Protein AF-A0AAE3D660-F1 (afdb_monomer_lite)

Foldseek 3Di:
DVVVVVVVVVVVVVVCCVVLVVLLVVLVVVLFVVQLVCLQVVVLVCLVVSLCCCPPNSVVSVVVPPVVSLVSNLLSVQSNVCVVVVPVQGLCVPPNTDVVSSVSLVLLLCLLVCLQVVPDPVSVVVSLVSLQVRRDDVSSVVSSCVSVVPDHDPSSVVSVCVRVPPPPPPPD

pLDDT: mean 90.23, std 10.2, range [33.75, 97.94]

Organism: NCBI:txid2981769

Secondary structure (DSSP, 8-state):
-HHHHHHHHHHHHHHHHHHHHHHHHHHHHHHHHHHHHHHHHT-GGGHHHHHHHHHHSTHHHHHHH-THHHHHHHHHHHHHHHHHTT-SS-TTTT--SHHHHHHHHHHHHHHHHHHHH---HHHHHHHHHHHHHS---HHHHHHHHHHTT----HHHHHHHHHHSTTSSTT--

Sequence (172 aa):
MLHHNLEQEAEEYFRQLYNEYPLALKAYETILTSLSTLIKNNDYDNISCLIEYIEQGDGHYAFTYIGSTHRLLRILYILQIENKYLAPSPFSSACDNANELIDKYMLTLFALRRILFHFTEESLTDALTWLQCNAVSYIAVQIIIQGERIIPNQQFYSYLNIIYPGAADGQS

Radius of gyration: 19.19 Å; chains: 1; bounding box: 39×58×49 Å

Structure 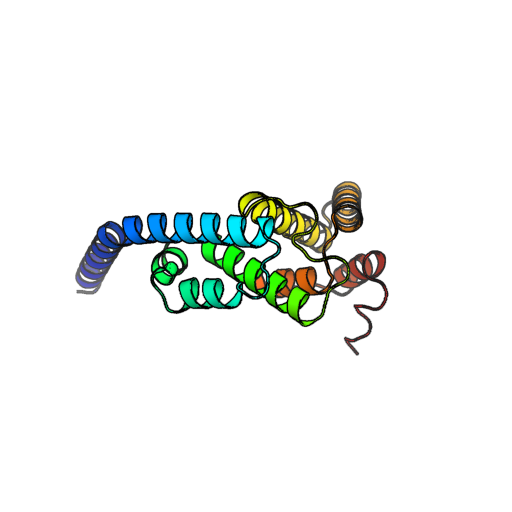(mmCIF, N/CA/C/O backbone):
data_AF-A0AAE3D660-F1
#
_entry.id   AF-A0AAE3D660-F1
#
loop_
_atom_site.group_PDB
_atom_site.id
_atom_site.type_symbol
_atom_site.label_atom_id
_atom_site.label_alt_id
_atom_site.label_comp_id
_atom_site.label_asym_id
_atom_site.label_entity_id
_atom_site.label_seq_id
_atom_site.pdbx_PDB_ins_code
_atom_site.Cartn_x
_atom_site.Cartn_y
_atom_site.Cartn_z
_atom_site.occupancy
_atom_site.B_iso_or_equiv
_atom_site.auth_seq_id
_atom_site.auth_comp_id
_atom_site.auth_asym_id
_atom_site.auth_atom_id
_atom_site.pdbx_PDB_model_num
ATOM 1 N N . MET A 1 1 ? -8.996 44.114 8.864 1.00 57.41 1 MET A N 1
ATOM 2 C CA . MET A 1 1 ? -10.089 43.116 8.857 1.00 57.41 1 MET A CA 1
ATOM 3 C C . MET A 1 1 ? -9.633 41.775 8.301 1.00 57.41 1 MET A C 1
ATOM 5 O O . MET A 1 1 ? -9.786 40.807 9.020 1.00 57.41 1 MET A O 1
ATOM 9 N N . LEU A 1 2 ? -9.005 41.701 7.117 1.00 62.12 2 LEU A N 1
ATOM 10 C CA . LEU A 1 2 ? -8.520 40.421 6.560 1.00 62.12 2 LEU A CA 1
ATOM 11 C C . LEU A 1 2 ? -7.515 39.679 7.472 1.00 62.12 2 LEU A C 1
ATOM 13 O O . LEU A 1 2 ? -7.652 38.484 7.685 1.00 62.12 2 LEU A O 1
ATOM 17 N N . HIS A 1 3 ? -6.554 40.399 8.066 1.00 62.34 3 HIS A N 1
ATOM 18 C CA . HIS A 1 3 ? -5.564 39.810 8.982 1.00 62.34 3 HIS A CA 1
ATOM 19 C C . HIS A 1 3 ? -6.169 39.244 10.275 1.00 62.34 3 HIS A C 1
ATOM 21 O O . HIS A 1 3 ? -5.751 38.186 10.718 1.00 62.34 3 HIS A O 1
ATOM 27 N N . HIS A 1 4 ? -7.182 39.906 10.838 1.00 65.88 4 HIS A N 1
ATOM 28 C CA . HIS A 1 4 ? -7.829 39.452 12.073 1.00 65.88 4 HIS A CA 1
ATOM 29 C C . HIS A 1 4 ? -8.648 38.169 11.859 1.00 65.88 4 HIS A C 1
ATOM 31 O O . HIS A 1 4 ? -8.726 37.332 12.748 1.00 65.88 4 HIS A O 1
ATOM 37 N N . ASN A 1 5 ? -9.212 37.999 10.659 1.00 80.06 5 ASN A N 1
ATOM 38 C CA . ASN A 1 5 ? -9.964 36.799 10.296 1.00 80.06 5 ASN A CA 1
ATOM 39 C C . ASN A 1 5 ? -9.032 35.587 10.111 1.00 80.06 5 ASN A C 1
ATOM 41 O O . ASN A 1 5 ? -9.323 34.504 10.600 1.00 80.06 5 ASN A O 1
ATOM 45 N N . LEU A 1 6 ? -7.866 35.795 9.486 1.00 85.88 6 LEU A N 1
ATOM 46 C CA . LEU A 1 6 ? -6.850 34.750 9.309 1.00 85.88 6 LEU A CA 1
ATOM 47 C C . LEU A 1 6 ? -6.229 34.294 10.637 1.00 85.88 6 LEU A C 1
ATOM 49 O O . LEU A 1 6 ? -5.926 33.117 10.799 1.00 85.88 6 LEU A O 1
ATOM 53 N N . GLU A 1 7 ? -6.030 35.212 11.585 1.00 87.12 7 GLU A N 1
ATOM 54 C CA . GLU A 1 7 ? -5.537 34.871 12.926 1.00 87.12 7 GLU A CA 1
ATOM 55 C C . GLU A 1 7 ? -6.539 33.996 13.691 1.00 87.12 7 GLU A C 1
ATOM 57 O O . GLU A 1 7 ? -6.139 32.999 14.290 1.00 87.12 7 GLU A O 1
ATOM 62 N N . GLN A 1 8 ? -7.834 34.322 13.616 1.00 88.12 8 GLN A N 1
ATOM 63 C CA . GLN A 1 8 ? -8.894 33.522 14.235 1.00 88.12 8 GLN A CA 1
ATOM 64 C C . GLN A 1 8 ? -9.016 32.136 13.593 1.00 88.12 8 GLN A C 1
ATOM 66 O O . GLN A 1 8 ? -9.038 31.139 14.312 1.00 88.12 8 GLN A O 1
ATOM 71 N N . GLU A 1 9 ? -9.016 32.058 12.259 1.00 89.19 9 GLU A N 1
ATOM 72 C CA . GLU A 1 9 ? -9.037 30.786 11.523 1.00 89.19 9 GLU A CA 1
ATOM 73 C C . GLU A 1 9 ? -7.823 29.908 11.870 1.00 89.19 9 GLU A C 1
ATOM 75 O O . GLU A 1 9 ? -7.961 28.703 12.091 1.00 89.19 9 GLU A O 1
ATOM 80 N N . ALA A 1 10 ? -6.630 30.502 11.976 1.00 91.56 10 ALA A N 1
ATOM 81 C CA . ALA A 1 10 ? -5.423 29.780 12.363 1.00 91.56 10 ALA A CA 1
ATOM 82 C C . ALA A 1 10 ? -5.502 29.254 13.806 1.00 91.56 10 ALA A C 1
ATOM 84 O O . ALA A 1 10 ? -5.154 28.101 14.059 1.00 91.56 10 ALA A O 1
ATOM 85 N N . GLU A 1 11 ? -5.968 30.066 14.757 1.00 92.88 11 GLU A N 1
ATOM 86 C CA . GLU A 1 11 ? -6.119 29.653 16.156 1.00 92.88 11 GLU A CA 1
ATOM 87 C C . GLU A 1 11 ? -7.150 28.526 16.314 1.00 92.88 11 GLU A C 1
ATOM 89 O O . GLU A 1 11 ? -6.950 27.581 17.082 1.00 92.88 11 GLU A O 1
ATOM 94 N N . GLU A 1 12 ? -8.245 28.589 15.560 1.00 92.50 12 GLU A N 1
ATOM 95 C CA . GLU A 1 12 ? -9.259 27.540 15.520 1.00 92.50 12 GLU A CA 1
ATOM 96 C C . GLU A 1 12 ? -8.699 26.239 14.932 1.00 92.50 12 GLU A C 1
ATOM 98 O O . GLU A 1 12 ? -8.838 25.186 15.557 1.00 92.50 12 GLU A O 1
ATOM 103 N N . TYR A 1 13 ? -7.951 26.324 13.827 1.00 91.06 13 TYR A N 1
ATOM 104 C CA . TYR A 1 13 ? -7.258 25.181 13.234 1.00 91.06 13 TYR A CA 1
ATOM 105 C C . TYR A 1 13 ? -6.253 24.536 14.197 1.00 91.06 13 TYR A C 1
ATOM 107 O O . TYR A 1 13 ? -6.275 23.321 14.391 1.00 91.06 13 TYR A O 1
ATOM 115 N N . PHE A 1 14 ? -5.376 25.317 14.838 1.00 93.56 14 PHE A N 1
ATOM 116 C CA . PHE A 1 14 ? -4.373 24.763 15.756 1.00 93.56 14 PHE A CA 1
ATOM 117 C C . PHE A 1 14 ? -5.002 24.147 17.004 1.00 93.56 14 PHE A C 1
ATOM 119 O O . PHE A 1 14 ? -4.525 23.123 17.491 1.00 93.56 14 PHE A O 1
ATOM 126 N N . ARG A 1 15 ? -6.092 24.730 17.506 1.00 94.44 15 ARG A N 1
ATOM 127 C CA . ARG A 1 15 ? -6.868 24.162 18.612 1.00 94.44 15 ARG A CA 1
ATOM 128 C C . ARG A 1 15 ? -7.548 22.856 18.210 1.00 94.44 15 ARG A C 1
ATOM 130 O O . ARG A 1 15 ? -7.517 21.907 18.990 1.00 94.44 15 ARG A O 1
ATOM 137 N N . GLN A 1 16 ? -8.119 22.784 17.009 1.00 93.69 16 GLN A N 1
ATOM 138 C CA . GLN A 1 16 ? -8.678 21.544 16.477 1.00 93.69 16 GLN A CA 1
ATOM 139 C C . GLN A 1 16 ? -7.589 20.474 16.343 1.00 93.69 16 GLN A C 1
ATOM 141 O O . GLN A 1 16 ? -7.727 19.386 16.895 1.00 93.69 16 GLN A O 1
ATOM 146 N N . LEU A 1 17 ? -6.461 20.816 15.714 1.00 93.06 17 LEU A N 1
ATOM 147 C CA . LEU A 1 17 ? -5.312 19.927 15.567 1.00 93.06 17 LEU A CA 1
ATOM 148 C C . LEU A 1 17 ? -4.809 19.418 16.925 1.00 93.06 17 LEU A C 1
ATOM 150 O O . LEU A 1 17 ? -4.570 18.225 17.072 1.00 93.06 17 LEU A O 1
ATOM 154 N N . TYR A 1 18 ? -4.683 20.286 17.931 1.00 94.50 18 TYR A N 1
ATOM 155 C CA . TYR A 1 18 ? -4.237 19.892 19.271 1.00 94.50 18 TYR A CA 1
ATOM 156 C C . TYR A 1 18 ? -5.145 18.827 19.907 1.00 94.50 18 TYR A C 1
ATOM 158 O O . TYR A 1 18 ? -4.652 17.892 20.538 1.00 94.50 18 TYR A O 1
ATOM 166 N N . ASN A 1 19 ? -6.461 18.946 19.714 1.00 94.38 19 ASN A N 1
ATOM 167 C CA . ASN A 1 19 ? -7.441 18.023 20.284 1.00 94.38 19 ASN A CA 1
ATOM 168 C C . ASN A 1 19 ? -7.575 16.723 19.479 1.00 94.38 19 ASN A C 1
ATOM 170 O O . ASN A 1 19 ? -7.747 15.653 20.061 1.00 94.38 19 ASN A O 1
ATOM 174 N N . GLU A 1 20 ? -7.508 16.805 18.150 1.00 95.88 20 GLU A N 1
ATOM 175 C CA . GLU A 1 20 ? -7.793 15.679 17.255 1.00 95.88 20 GLU A CA 1
ATOM 176 C C . GLU A 1 20 ? -6.547 14.861 16.894 1.00 95.88 20 GLU A C 1
ATOM 178 O O . GLU A 1 20 ? -6.651 13.665 16.621 1.00 95.88 20 GLU A O 1
ATOM 183 N N . TYR A 1 21 ? -5.348 15.443 16.953 1.00 95.31 21 TYR A N 1
ATOM 184 C CA . TYR A 1 21 ? -4.113 14.728 16.623 1.00 95.31 21 TYR A CA 1
ATOM 185 C C . TYR A 1 21 ? -3.847 13.490 17.507 1.00 95.31 21 TYR A C 1
ATOM 187 O O . TYR A 1 21 ? -3.454 12.453 16.967 1.00 95.31 21 TYR A O 1
ATOM 195 N N . PRO A 1 22 ? -4.112 13.499 18.832 1.00 97.31 22 PRO A N 1
ATOM 196 C CA . PRO A 1 22 ? -4.035 12.280 19.642 1.00 97.31 22 PRO A CA 1
ATOM 197 C C . PRO A 1 22 ? -5.002 11.176 19.183 1.00 97.31 22 PRO A C 1
ATOM 199 O O . PRO A 1 22 ? -4.659 9.993 19.248 1.00 97.31 22 PRO A O 1
ATOM 202 N N . LEU A 1 23 ? -6.192 11.545 18.689 1.00 97.25 23 LEU A N 1
ATOM 203 C CA . LEU A 1 23 ? -7.153 10.595 18.115 1.00 97.25 23 LEU A CA 1
ATOM 204 C C . LEU A 1 23 ? -6.612 10.013 16.807 1.00 97.25 23 LEU A C 1
ATOM 206 O O . LEU A 1 23 ? -6.690 8.804 16.600 1.00 97.25 23 LEU A O 1
ATOM 210 N N . ALA A 1 24 ? -5.990 10.851 15.974 1.00 96.94 24 ALA A N 1
ATOM 211 C CA . ALA A 1 24 ? -5.343 10.427 14.739 1.00 96.94 24 ALA A CA 1
ATOM 212 C C . ALA A 1 24 ? -4.214 9.416 14.989 1.00 96.94 24 ALA A C 1
ATOM 214 O O . ALA A 1 24 ? -4.152 8.400 14.302 1.00 96.94 24 ALA A O 1
ATOM 215 N N . LEU A 1 25 ? -3.361 9.642 15.996 1.00 97.75 25 LEU A N 1
ATOM 216 C CA . LEU A 1 25 ? -2.295 8.700 16.362 1.00 97.75 25 LEU A CA 1
ATOM 217 C C . LEU A 1 25 ? -2.861 7.340 16.781 1.00 97.75 25 LEU A C 1
ATOM 219 O O . LEU A 1 25 ? -2.436 6.307 16.265 1.00 97.75 25 LEU A O 1
ATOM 223 N N . LYS A 1 26 ? -3.875 7.338 17.653 1.00 97.94 26 LYS A N 1
ATOM 224 C CA . LYS A 1 26 ? -4.539 6.106 18.097 1.00 97.94 26 LYS A CA 1
ATOM 225 C C . LYS A 1 26 ? -5.210 5.363 16.936 1.00 97.94 26 LYS A C 1
ATOM 227 O O . LYS A 1 26 ? -5.117 4.138 16.837 1.00 97.94 26 LYS A O 1
ATOM 232 N N . ALA A 1 27 ? -5.888 6.095 16.056 1.00 97.81 27 ALA A N 1
ATOM 233 C CA . ALA A 1 27 ? -6.499 5.542 14.855 1.00 97.81 27 ALA A CA 1
ATOM 234 C C . ALA A 1 27 ? -5.440 4.931 13.922 1.00 97.81 27 ALA A C 1
ATOM 236 O O . ALA A 1 27 ? -5.613 3.815 13.439 1.00 97.81 27 ALA A O 1
ATOM 237 N N . TYR A 1 28 ? -4.304 5.604 13.733 1.00 97.75 28 TYR A N 1
ATOM 238 C CA . TYR A 1 28 ? -3.200 5.115 12.908 1.00 97.75 28 TYR A CA 1
ATOM 239 C C . TYR A 1 28 ? -2.578 3.822 13.452 1.00 97.75 28 TYR A C 1
ATOM 241 O O . TYR A 1 28 ? -2.397 2.861 12.704 1.00 97.75 28 TYR A O 1
ATOM 249 N N . GLU A 1 29 ? -2.329 3.745 14.760 1.00 97.69 29 GLU A N 1
ATOM 250 C CA . GLU A 1 29 ? -1.872 2.512 15.418 1.00 97.69 29 GLU A CA 1
ATOM 251 C C . GLU A 1 29 ? -2.877 1.364 15.253 1.00 97.69 29 GLU A C 1
ATOM 253 O O . GLU A 1 29 ? -2.492 0.220 14.984 1.00 97.69 29 GLU A O 1
ATOM 258 N N . THR A 1 30 ? -4.173 1.673 15.358 1.00 97.56 30 THR A N 1
ATOM 259 C CA . THR A 1 30 ? -5.259 0.705 15.151 1.00 97.56 30 THR A CA 1
ATOM 260 C C . THR A 1 30 ? -5.254 0.178 13.717 1.00 97.56 30 THR A C 1
ATOM 262 O O . THR A 1 30 ? -5.363 -1.033 13.516 1.00 97.56 30 THR A O 1
ATOM 265 N N . ILE A 1 31 ? -5.060 1.051 12.723 1.00 97.75 31 ILE A N 1
ATOM 266 C CA . ILE A 1 31 ? -4.961 0.670 11.307 1.00 97.75 31 ILE A CA 1
ATOM 267 C C . ILE A 1 31 ? -3.772 -0.266 11.083 1.00 97.75 31 ILE A C 1
ATOM 269 O O . ILE A 1 31 ? -3.944 -1.335 10.498 1.00 97.75 31 ILE A O 1
ATOM 273 N N . LEU A 1 32 ? -2.581 0.094 11.573 1.00 97.56 32 LEU A N 1
ATOM 274 C CA . LEU A 1 32 ? -1.374 -0.722 11.404 1.00 97.56 32 LEU A CA 1
ATOM 275 C C . LEU A 1 32 ? -1.506 -2.096 12.062 1.00 97.56 32 LEU A C 1
ATOM 277 O O . LEU A 1 32 ? -1.124 -3.110 11.473 1.00 97.56 32 LEU A O 1
ATOM 281 N N . THR A 1 33 ? -2.066 -2.139 13.270 1.00 97.38 33 THR A N 1
ATOM 282 C CA . THR A 1 33 ? -2.272 -3.387 14.014 1.00 97.38 33 THR A CA 1
ATOM 283 C C . THR A 1 33 ? -3.301 -4.275 13.318 1.00 97.38 33 THR A C 1
ATOM 285 O O . THR A 1 33 ? -3.067 -5.473 13.141 1.00 97.38 33 THR A O 1
ATOM 288 N N . SER A 1 34 ? -4.412 -3.687 12.866 1.00 96.69 34 SER A N 1
ATOM 289 C CA . SER A 1 34 ? -5.467 -4.406 12.144 1.00 96.69 34 SER A CA 1
ATOM 290 C C . SER A 1 34 ? -4.938 -4.969 10.831 1.00 96.69 34 SER A C 1
ATOM 292 O O . SER A 1 34 ? -5.044 -6.168 10.603 1.00 96.69 34 SER A O 1
ATOM 294 N N . LEU A 1 35 ? -4.266 -4.149 10.016 1.00 96.62 35 LEU A N 1
ATOM 295 C CA . LEU A 1 35 ? -3.663 -4.596 8.760 1.00 96.62 35 LEU A CA 1
ATOM 296 C C . LEU A 1 35 ? -2.636 -5.714 8.988 1.00 96.62 35 LEU A C 1
ATOM 298 O O . LEU A 1 35 ? -2.688 -6.736 8.313 1.00 96.62 35 LEU A O 1
ATOM 302 N N . SER A 1 36 ? -1.752 -5.572 9.979 1.00 96.25 36 SER A N 1
ATOM 303 C CA . SER A 1 36 ? -0.783 -6.628 10.315 1.00 96.25 36 SER A CA 1
ATOM 304 C C . SER A 1 36 ? -1.468 -7.939 10.720 1.00 96.25 36 SER A C 1
ATOM 306 O O . SER A 1 36 ? -1.005 -9.018 10.360 1.00 96.25 36 SER A O 1
ATOM 308 N N . THR A 1 37 ? -2.596 -7.857 11.430 1.00 96.06 37 THR A N 1
ATOM 309 C CA . THR A 1 37 ? -3.393 -9.032 11.816 1.00 96.06 37 THR A CA 1
ATOM 310 C C . THR A 1 37 ? -4.038 -9.701 10.602 1.00 96.06 37 THR A C 1
ATOM 312 O O . THR A 1 37 ? -3.976 -10.924 10.485 1.00 96.06 37 THR A O 1
ATOM 315 N N . LEU A 1 38 ? -4.606 -8.916 9.681 1.00 95.06 38 LEU A N 1
ATOM 316 C CA . LEU A 1 38 ? -5.221 -9.429 8.452 1.00 95.06 38 LEU A CA 1
ATOM 317 C C . LEU A 1 38 ? -4.196 -10.169 7.580 1.00 95.06 38 LEU A C 1
ATOM 319 O O . LEU A 1 38 ? -4.462 -11.288 7.151 1.00 95.06 38 LEU A O 1
ATOM 323 N N . ILE A 1 39 ? -3.002 -9.594 7.389 1.00 93.31 39 ILE A N 1
ATOM 324 C CA . ILE A 1 39 ? -1.910 -10.221 6.621 1.00 93.31 39 ILE A CA 1
ATOM 325 C C . ILE A 1 39 ? -1.508 -11.553 7.249 1.00 93.31 39 ILE A C 1
ATOM 327 O O . ILE A 1 39 ? -1.505 -12.583 6.580 1.00 93.31 39 ILE A O 1
ATOM 331 N N . LYS A 1 40 ? -1.218 -11.549 8.556 1.00 92.81 40 LYS A N 1
ATOM 332 C CA . LYS A 1 40 ? -0.745 -12.737 9.275 1.00 92.81 40 LYS A CA 1
ATOM 333 C C . LYS A 1 40 ? -1.754 -13.887 9.242 1.00 92.81 40 LYS A C 1
ATOM 335 O O . LYS A 1 40 ? -1.362 -15.052 9.204 1.00 92.81 40 LYS A O 1
ATOM 340 N N . ASN A 1 41 ? -3.043 -13.559 9.253 1.00 92.56 41 ASN A N 1
ATOM 341 C CA . ASN A 1 41 ? -4.124 -14.537 9.206 1.00 92.56 41 ASN A CA 1
ATOM 342 C C . ASN A 1 41 ? -4.554 -14.900 7.773 1.00 92.56 41 ASN A C 1
ATOM 344 O O . ASN A 1 41 ? -5.407 -15.769 7.618 1.00 92.56 41 ASN A O 1
ATOM 348 N N . ASN A 1 42 ? -3.976 -14.268 6.741 1.00 88.94 42 ASN A N 1
ATOM 349 C CA . ASN A 1 42 ? -4.443 -14.329 5.350 1.00 88.94 42 ASN A CA 1
ATOM 350 C C . ASN A 1 42 ? -5.940 -13.992 5.199 1.00 88.94 42 ASN A C 1
ATOM 352 O O . ASN A 1 42 ? -6.633 -14.546 4.348 1.00 88.94 42 ASN A O 1
ATOM 356 N N . ASP A 1 43 ? -6.440 -13.086 6.038 1.00 91.56 43 ASP A N 1
ATOM 357 C CA . ASP A 1 43 ? -7.847 -12.697 6.109 1.00 91.56 43 ASP A CA 1
ATOM 358 C C . ASP A 1 43 ? -8.112 -11.466 5.232 1.00 91.56 43 ASP A C 1
ATOM 360 O O . ASP A 1 43 ? -8.355 -10.353 5.700 1.00 91.56 43 ASP A O 1
ATOM 364 N N . TYR A 1 44 ? -7.985 -11.651 3.921 1.00 89.69 44 TYR A N 1
ATOM 365 C CA . TYR A 1 44 ? -8.137 -10.564 2.953 1.00 89.69 44 TYR A CA 1
ATOM 366 C C . TYR A 1 44 ? -9.604 -10.200 2.671 1.00 89.69 44 TYR A C 1
ATOM 368 O O . TYR A 1 44 ? -9.879 -9.118 2.147 1.00 89.69 44 TYR A O 1
ATOM 376 N N . ASP A 1 45 ? -10.553 -11.048 3.073 1.00 90.00 45 ASP A N 1
ATOM 377 C CA . ASP A 1 45 ? -11.989 -10.778 2.944 1.00 90.00 45 ASP A CA 1
ATOM 378 C C . ASP A 1 45 ? -12.435 -9.635 3.869 1.00 90.00 45 ASP A C 1
ATOM 380 O O . ASP A 1 45 ? -13.326 -8.862 3.520 1.00 90.00 45 ASP A O 1
ATOM 384 N N . ASN A 1 46 ? -11.755 -9.455 5.006 1.00 93.06 46 ASN A N 1
ATOM 385 C CA . ASN A 1 46 ? -12.037 -8.389 5.969 1.00 93.06 46 ASN A CA 1
ATOM 386 C C . ASN A 1 46 ? -11.327 -7.053 5.673 1.00 93.06 46 ASN A C 1
ATOM 388 O O . ASN A 1 46 ? -11.426 -6.111 6.465 1.00 93.06 46 ASN A O 1
ATOM 392 N N . ILE A 1 47 ? -10.653 -6.908 4.523 1.00 94.50 47 ILE A N 1
ATOM 393 C CA . ILE A 1 47 ? -10.041 -5.627 4.123 1.00 94.50 47 ILE A CA 1
ATOM 394 C C . ILE A 1 47 ? -11.086 -4.512 3.989 1.00 94.50 47 ILE A C 1
ATOM 396 O O . ILE A 1 47 ? -10.800 -3.372 4.359 1.00 94.50 47 ILE A O 1
ATOM 400 N N . SER A 1 48 ? -12.293 -4.812 3.493 1.00 94.31 48 SER A N 1
ATOM 401 C CA . SER A 1 48 ? -13.346 -3.800 3.324 1.00 94.31 48 SER A CA 1
ATOM 402 C C . SER A 1 48 ? -13.727 -3.136 4.644 1.00 94.31 48 SER A C 1
ATOM 404 O O . SER A 1 48 ? -13.888 -1.922 4.677 1.00 94.31 48 SER A O 1
ATOM 406 N N . CYS A 1 49 ? -13.769 -3.896 5.741 1.00 95.81 49 CYS A N 1
ATOM 407 C CA . CYS A 1 49 ? -14.047 -3.367 7.076 1.00 95.81 49 CYS A CA 1
ATOM 408 C C . CYS A 1 49 ? -12.988 -2.340 7.508 1.00 95.81 49 CYS A C 1
ATOM 410 O O . CYS A 1 49 ? -13.312 -1.317 8.110 1.00 95.81 49 CYS A O 1
ATOM 412 N N . LEU A 1 50 ? -11.713 -2.588 7.183 1.00 96.88 50 LEU A N 1
ATOM 413 C CA . LEU A 1 50 ? -10.632 -1.653 7.494 1.00 96.88 50 LEU A CA 1
ATOM 414 C C . LEU A 1 50 ? -10.665 -0.409 6.592 1.00 96.88 50 LEU A C 1
ATOM 416 O O . LEU A 1 50 ? -10.374 0.687 7.066 1.00 96.88 50 LEU A O 1
ATOM 420 N N . ILE A 1 51 ? -11.051 -0.555 5.321 1.00 96.81 51 ILE A N 1
ATOM 421 C CA . ILE A 1 51 ? -11.292 0.581 4.416 1.00 96.81 51 ILE A CA 1
ATOM 422 C C . ILE A 1 51 ? -12.431 1.454 4.960 1.00 96.81 51 ILE A C 1
ATOM 424 O O . ILE A 1 51 ? -12.239 2.653 5.147 1.00 96.81 51 ILE A O 1
ATOM 428 N N . GLU A 1 52 ? -13.578 0.858 5.296 1.00 96.69 52 GLU A N 1
ATOM 429 C CA . GLU A 1 52 ? -14.735 1.565 5.864 1.00 96.69 52 GLU A CA 1
ATOM 430 C C . GLU A 1 52 ? -14.379 2.282 7.172 1.00 96.69 52 GLU A C 1
ATOM 432 O O . GLU A 1 52 ? -14.764 3.435 7.375 1.00 96.69 52 GLU A O 1
ATOM 437 N N . TYR A 1 53 ? -13.574 1.650 8.033 1.00 97.62 53 TYR A N 1
ATOM 438 C CA . TYR A 1 53 ? -13.065 2.280 9.250 1.00 97.62 53 TYR A CA 1
ATOM 439 C C . TYR A 1 53 ? -12.243 3.548 8.964 1.00 97.62 53 TYR A C 1
ATOM 441 O O . TYR A 1 53 ? -12.390 4.537 9.682 1.00 97.62 53 TYR A O 1
ATOM 449 N N . ILE A 1 54 ? -11.395 3.538 7.930 1.00 97.12 54 ILE A N 1
ATOM 450 C CA . ILE A 1 54 ? -10.570 4.693 7.537 1.00 97.12 54 ILE A CA 1
ATOM 451 C C . ILE A 1 54 ? -11.417 5.798 6.907 1.00 97.12 54 ILE A C 1
ATOM 453 O O . ILE A 1 54 ? -11.187 6.976 7.172 1.00 97.12 54 ILE A O 1
ATOM 457 N N . GLU A 1 55 ? -12.372 5.440 6.054 1.00 94.50 55 GLU A N 1
ATOM 458 C CA . GLU A 1 55 ? -13.132 6.423 5.283 1.00 94.50 55 GLU A CA 1
ATOM 459 C C . GLU A 1 55 ? -14.279 7.048 6.077 1.00 94.50 55 GLU A C 1
ATOM 461 O O . GLU A 1 55 ? -14.535 8.243 5.926 1.00 94.50 55 GLU A O 1
ATOM 466 N N . GLN A 1 56 ? -14.958 6.255 6.908 1.00 93.31 56 GLN A N 1
ATOM 467 C CA . GLN A 1 56 ? -16.224 6.631 7.547 1.00 93.31 56 GLN A CA 1
ATOM 468 C C . GLN A 1 56 ? -16.213 6.487 9.076 1.00 93.31 56 GLN A C 1
ATOM 470 O O . GLN A 1 56 ? -17.105 7.017 9.737 1.00 93.31 56 GLN A O 1
ATOM 475 N N . GLY A 1 57 ? -15.242 5.768 9.643 1.00 94.94 57 GLY A N 1
ATOM 476 C CA . GLY A 1 57 ? -15.107 5.571 11.088 1.00 94.94 57 GLY A CA 1
ATOM 477 C C . GLY A 1 57 ? -14.074 6.492 11.740 1.00 94.94 57 GLY A C 1
ATOM 478 O O . GLY A 1 57 ? -13.599 7.462 11.151 1.00 94.94 57 GLY A O 1
ATOM 479 N N . ASP A 1 58 ? -13.660 6.139 12.960 1.00 95.50 58 ASP A N 1
ATOM 480 C CA . ASP A 1 58 ? -12.621 6.872 13.704 1.00 95.50 58 ASP A CA 1
ATOM 481 C C . ASP A 1 58 ? -11.256 6.863 12.989 1.00 95.50 58 ASP A C 1
ATOM 483 O O . ASP A 1 58 ? -10.397 7.705 13.257 1.00 95.50 58 ASP A O 1
ATOM 487 N N . GLY A 1 59 ? -11.053 5.941 12.041 1.00 95.62 59 GLY A N 1
ATOM 488 C CA . GLY A 1 59 ? -9.893 5.931 11.156 1.00 95.62 59 GLY A CA 1
ATOM 489 C C . GLY A 1 59 ? -9.760 7.212 10.326 1.00 95.62 59 GLY A C 1
ATOM 490 O O . GLY A 1 59 ? -8.648 7.566 9.923 1.00 95.62 59 GLY A O 1
ATOM 491 N N . HIS A 1 60 ? -10.853 7.961 10.150 1.00 96.62 60 HIS A N 1
ATOM 492 C CA . HIS A 1 60 ? -10.862 9.229 9.431 1.00 96.62 60 HIS A CA 1
ATOM 493 C C . HIS A 1 60 ? -9.963 10.291 10.082 1.00 96.62 60 HIS A C 1
ATOM 495 O O . HIS A 1 60 ? -9.360 11.100 9.378 1.00 96.62 60 HIS A O 1
ATOM 501 N N . TYR A 1 61 ? -9.771 10.258 11.407 1.00 96.06 61 TYR A N 1
ATOM 502 C CA . TYR A 1 61 ? -8.808 11.146 12.071 1.00 96.06 61 TYR A CA 1
ATOM 503 C C . TYR A 1 61 ? -7.379 10.912 11.557 1.00 96.06 61 TYR A C 1
ATOM 505 O O . TYR A 1 61 ? -6.659 11.864 11.247 1.00 96.06 61 TYR A O 1
ATOM 513 N N . ALA A 1 62 ? -6.971 9.647 11.408 1.00 97.00 62 ALA A N 1
ATOM 514 C CA . ALA A 1 62 ? -5.668 9.308 10.839 1.00 97.00 62 ALA A CA 1
ATOM 515 C C . ALA A 1 62 ? -5.580 9.700 9.359 1.00 97.00 62 ALA A C 1
ATOM 517 O O . ALA A 1 62 ? -4.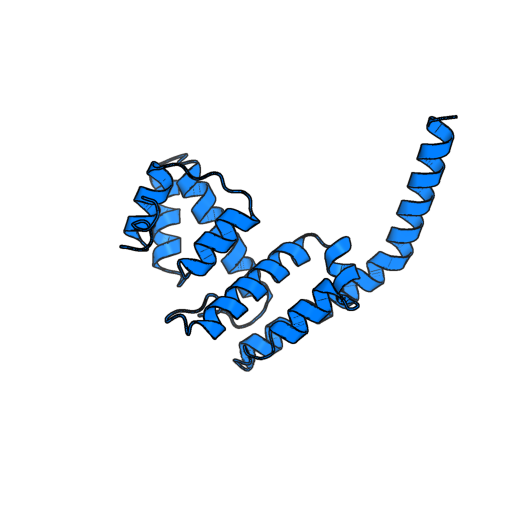525 10.146 8.912 1.00 97.00 62 ALA A O 1
ATOM 518 N N . PHE A 1 63 ? -6.670 9.561 8.601 1.00 96.19 63 PHE A N 1
ATOM 519 C CA . PHE A 1 63 ? -6.720 9.979 7.199 1.00 96.19 63 PHE A CA 1
ATOM 520 C C . PHE A 1 63 ? -6.525 11.491 7.038 1.00 96.19 63 PHE A C 1
ATOM 522 O O . PHE A 1 63 ? -5.793 11.918 6.150 1.00 96.19 63 PHE A O 1
ATOM 529 N N . THR A 1 64 ? -7.127 12.289 7.919 1.00 94.62 64 THR A N 1
ATOM 530 C CA . THR A 1 64 ? -7.069 13.756 7.872 1.00 94.62 64 THR A CA 1
ATOM 531 C C . THR A 1 64 ? -5.703 14.309 8.271 1.00 94.62 64 THR A C 1
ATOM 533 O O . THR A 1 64 ? -5.206 15.236 7.633 1.00 94.62 64 THR A O 1
ATOM 536 N N . TYR A 1 65 ? -5.076 13.750 9.311 1.00 93.56 65 TYR A N 1
ATOM 537 C CA . TYR A 1 65 ? -3.884 14.356 9.918 1.00 93.56 65 TYR A CA 1
ATOM 538 C C . TYR A 1 65 ? -2.568 13.622 9.644 1.00 93.56 65 TYR A C 1
ATOM 540 O O . TYR A 1 65 ? -1.499 14.210 9.819 1.00 93.56 65 TYR A O 1
ATOM 548 N N . ILE A 1 66 ? -2.603 12.357 9.217 1.00 95.25 66 ILE A N 1
ATOM 549 C CA . ILE A 1 66 ? -1.401 11.538 9.021 1.00 95.25 66 ILE A CA 1
ATOM 550 C C . ILE A 1 66 ? -1.294 11.139 7.549 1.00 95.25 66 ILE A C 1
ATOM 552 O O . ILE A 1 66 ? -1.988 10.254 7.056 1.00 95.25 66 ILE A O 1
ATOM 556 N N . GLY A 1 67 ? -0.361 11.772 6.833 1.00 89.75 67 GLY A N 1
ATOM 557 C CA . GLY A 1 67 ? -0.232 11.605 5.381 1.00 89.75 67 GLY A CA 1
ATOM 558 C C . GLY A 1 67 ? 0.070 10.173 4.913 1.00 89.75 67 GLY A C 1
ATOM 559 O O . GLY A 1 67 ? -0.298 9.805 3.796 1.00 89.75 67 GLY A O 1
ATOM 560 N N . SER A 1 68 ? 0.703 9.335 5.746 1.00 91.81 68 SER A N 1
ATOM 561 C CA . SER A 1 68 ? 0.933 7.918 5.423 1.00 91.81 68 SER A CA 1
ATOM 562 C C . SER A 1 68 ? -0.365 7.109 5.345 1.00 91.81 68 SER A C 1
ATOM 564 O O . SER A 1 68 ? -0.408 6.123 4.607 1.00 91.81 68 SER A O 1
ATOM 566 N N . THR A 1 69 ? -1.444 7.552 5.998 1.00 95.31 69 THR A N 1
ATOM 567 C CA . THR A 1 69 ? -2.757 6.895 5.948 1.00 95.31 69 THR A CA 1
ATOM 568 C C . THR A 1 69 ? -3.322 6.848 4.528 1.00 95.31 69 THR A C 1
ATOM 570 O O . THR A 1 69 ? -3.903 5.841 4.136 1.00 95.31 69 THR A O 1
ATOM 573 N N . HIS A 1 70 ? -3.077 7.867 3.695 1.00 94.06 70 HIS A N 1
ATOM 574 C CA . HIS A 1 70 ? -3.490 7.831 2.287 1.00 94.06 70 HIS A CA 1
ATOM 575 C C . HIS A 1 70 ? -2.798 6.713 1.496 1.00 94.06 70 HIS A C 1
ATOM 577 O O . HIS A 1 70 ? -3.410 6.101 0.622 1.00 94.06 70 HIS A O 1
ATOM 583 N N . ARG A 1 71 ? -1.518 6.440 1.785 1.00 94.12 71 ARG A N 1
ATOM 584 C CA . ARG A 1 71 ? -0.782 5.341 1.139 1.00 94.12 71 ARG A CA 1
ATOM 585 C C . ARG A 1 71 ? -1.265 3.991 1.645 1.00 94.12 71 ARG A C 1
ATOM 587 O O . ARG A 1 71 ? -1.461 3.095 0.834 1.00 94.12 71 ARG A O 1
ATOM 594 N N . LEU A 1 72 ? -1.528 3.872 2.946 1.00 95.88 72 LEU A N 1
ATOM 595 C CA . LEU A 1 72 ? -2.159 2.683 3.520 1.00 95.88 72 LEU A CA 1
ATOM 596 C C . LEU A 1 72 ? -3.499 2.387 2.852 1.00 95.88 72 LEU A C 1
ATOM 598 O O . LEU A 1 72 ? -3.714 1.264 2.415 1.00 95.88 72 LEU A O 1
ATOM 602 N N . LEU A 1 73 ? -4.354 3.394 2.678 1.00 95.50 73 LEU A N 1
ATOM 603 C CA . LEU A 1 73 ? -5.635 3.219 2.000 1.00 95.50 73 LEU A CA 1
ATOM 604 C C . LEU A 1 73 ? -5.459 2.709 0.557 1.00 95.50 73 LEU A C 1
ATOM 606 O O . LEU A 1 73 ? -6.166 1.801 0.133 1.00 95.50 73 LEU A O 1
ATOM 610 N N . ARG A 1 74 ? -4.464 3.214 -0.185 1.00 95.19 74 ARG A N 1
ATOM 611 C CA . ARG A 1 74 ? -4.125 2.685 -1.522 1.00 95.19 74 ARG A CA 1
ATOM 612 C C . ARG A 1 74 ? -3.661 1.233 -1.473 1.00 95.19 74 ARG A C 1
ATOM 614 O O . ARG A 1 74 ? -4.087 0.449 -2.312 1.00 95.19 74 ARG A O 1
ATOM 621 N N . ILE A 1 75 ? -2.819 0.872 -0.504 1.00 96.19 75 ILE A N 1
ATOM 622 C CA . ILE A 1 75 ? -2.388 -0.517 -0.296 1.00 96.19 75 ILE A CA 1
ATOM 623 C C . ILE A 1 75 ? -3.605 -1.409 -0.027 1.00 96.19 75 ILE A C 1
ATOM 625 O O . ILE A 1 75 ? -3.723 -2.462 -0.644 1.00 96.19 75 ILE A O 1
ATOM 629 N N 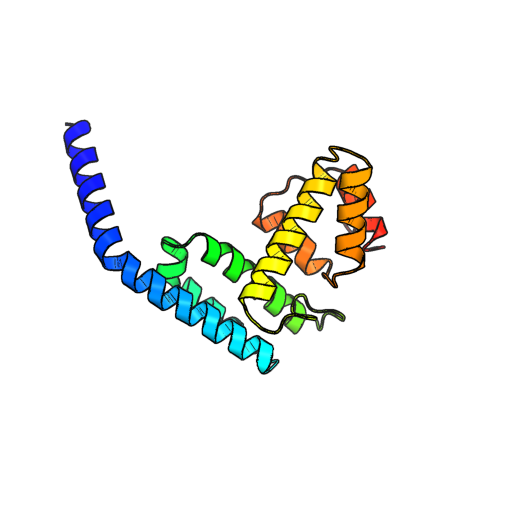. LEU A 1 76 ? -4.544 -0.979 0.818 1.00 96.44 76 LEU A N 1
ATOM 630 C CA . LEU A 1 76 ? -5.775 -1.732 1.076 1.00 96.44 76 LEU A CA 1
ATOM 631 C C . LEU A 1 76 ? -6.597 -1.934 -0.200 1.00 96.44 76 LEU A C 1
ATOM 633 O O . LEU A 1 76 ? -7.047 -3.046 -0.457 1.00 96.44 76 LEU A O 1
ATOM 637 N N . TYR A 1 77 ? -6.730 -0.905 -1.040 1.00 95.56 77 TYR A N 1
ATOM 638 C CA . TYR A 1 77 ? -7.399 -1.038 -2.336 1.00 95.56 77 TYR A CA 1
ATOM 639 C C . TYR A 1 77 ? -6.684 -2.001 -3.292 1.00 95.56 77 TYR A C 1
ATOM 641 O O . TYR A 1 77 ? -7.352 -2.776 -3.977 1.00 95.56 77 TYR A O 1
ATOM 649 N N . ILE A 1 78 ? -5.345 -2.002 -3.316 1.00 95.75 78 ILE A N 1
ATOM 650 C CA . ILE A 1 78 ? -4.558 -2.991 -4.070 1.00 95.75 78 ILE A CA 1
ATOM 651 C C . ILE A 1 78 ? -4.920 -4.400 -3.597 1.00 95.75 78 ILE A C 1
ATOM 653 O O . ILE A 1 78 ? -5.344 -5.222 -4.407 1.00 95.75 78 ILE A O 1
ATOM 657 N N . LEU A 1 79 ? -4.827 -4.654 -2.289 1.00 94.94 79 LEU A N 1
ATOM 658 C CA . LEU A 1 79 ? -5.091 -5.973 -1.716 1.00 94.94 79 LEU A CA 1
ATOM 659 C C . LEU A 1 79 ? -6.545 -6.419 -1.930 1.00 94.94 79 LEU A C 1
ATOM 661 O O . LEU A 1 79 ? -6.790 -7.578 -2.250 1.00 94.94 79 LEU A O 1
ATOM 665 N N . GLN A 1 80 ? -7.512 -5.506 -1.810 1.00 94.94 80 GLN A N 1
ATOM 666 C CA . GLN A 1 80 ? -8.926 -5.797 -2.053 1.00 94.94 80 GLN A CA 1
ATOM 667 C C . GLN A 1 80 ? -9.164 -6.250 -3.500 1.00 94.94 80 GLN A C 1
ATOM 669 O O . GLN A 1 80 ? -9.867 -7.233 -3.742 1.00 94.94 80 GLN A O 1
ATOM 674 N N . ILE A 1 81 ? -8.587 -5.536 -4.471 1.00 94.06 81 ILE A N 1
ATOM 675 C CA . ILE A 1 81 ? -8.736 -5.856 -5.894 1.00 94.06 81 ILE A CA 1
ATOM 676 C C . ILE A 1 81 ? -8.018 -7.169 -6.217 1.00 94.06 81 ILE A C 1
ATOM 678 O O . ILE A 1 81 ? -8.584 -8.025 -6.894 1.00 94.06 81 ILE A O 1
ATOM 682 N N . GLU A 1 82 ? -6.802 -7.359 -5.715 1.00 93.38 82 GLU A N 1
ATOM 683 C CA . GLU A 1 82 ? -6.038 -8.589 -5.925 1.00 93.38 82 GLU A CA 1
ATOM 684 C C . GLU A 1 82 ? -6.720 -9.816 -5.318 1.00 93.38 82 GLU A C 1
ATOM 686 O O . GLU A 1 82 ? -6.753 -10.856 -5.975 1.00 93.38 82 GLU A O 1
ATOM 691 N N . ASN A 1 83 ? -7.320 -9.692 -4.129 1.00 92.50 83 ASN A N 1
ATOM 692 C CA . ASN A 1 83 ? -8.120 -10.758 -3.524 1.00 92.50 83 ASN A CA 1
ATOM 693 C C . ASN A 1 83 ? -9.348 -11.073 -4.391 1.00 92.50 83 ASN A C 1
ATOM 695 O O . ASN A 1 83 ? -9.585 -12.223 -4.754 1.00 92.50 83 ASN A O 1
ATOM 699 N N . LYS A 1 84 ? -10.084 -10.038 -4.820 1.00 92.62 84 LYS A N 1
ATOM 700 C CA . LYS A 1 84 ? -11.283 -10.189 -5.660 1.00 92.62 84 LYS A CA 1
ATOM 701 C C . LYS A 1 84 ? -11.004 -10.891 -6.992 1.00 92.62 84 LYS A C 1
ATOM 703 O O . LYS A 1 84 ? -11.852 -11.644 -7.466 1.00 92.62 84 LYS A O 1
ATOM 708 N N . TYR A 1 85 ? -9.853 -10.626 -7.608 1.00 90.50 85 TYR A N 1
ATOM 709 C CA . TYR A 1 85 ? -9.471 -11.210 -8.898 1.00 90.50 85 TYR A CA 1
ATOM 710 C C . TYR A 1 85 ? -8.498 -12.389 -8.782 1.00 90.50 85 TYR A C 1
ATOM 712 O O . TYR A 1 85 ? -8.018 -12.861 -9.811 1.00 90.50 85 TYR A O 1
ATOM 720 N N . LEU A 1 86 ? -8.230 -12.880 -7.566 1.00 87.56 86 LEU A N 1
ATOM 721 C CA . LEU A 1 86 ? -7.328 -14.004 -7.299 1.00 87.56 86 LEU A CA 1
ATOM 722 C C . LEU A 1 86 ? -5.971 -13.832 -7.997 1.00 87.56 86 LEU A C 1
ATOM 724 O O . LEU A 1 86 ? -5.518 -14.700 -8.748 1.00 87.56 86 LEU A O 1
ATOM 728 N N . ALA A 1 87 ? -5.339 -12.675 -7.783 1.00 86.25 87 ALA A N 1
ATOM 729 C CA . ALA A 1 87 ? -4.046 -12.379 -8.382 1.00 86.25 87 ALA A CA 1
ATOM 730 C C . ALA A 1 87 ? -3.024 -13.478 -8.013 1.00 86.25 87 ALA A C 1
ATOM 732 O O . ALA A 1 87 ? -2.886 -13.813 -6.836 1.00 86.25 87 ALA A O 1
ATOM 733 N N . PRO A 1 88 ? -2.269 -14.024 -8.986 1.00 81.19 88 PRO A N 1
ATOM 734 C CA . PRO A 1 88 ? -1.377 -15.165 -8.749 1.00 81.19 88 PRO A CA 1
ATOM 735 C C . PRO A 1 88 ? -0.214 -14.837 -7.804 1.00 81.19 88 PRO A C 1
ATOM 737 O O . PRO A 1 88 ? 0.373 -15.733 -7.207 1.00 81.19 88 PRO A O 1
ATOM 740 N N . SER A 1 89 ? 0.125 -13.554 -7.682 1.00 83.62 89 SER A N 1
ATOM 741 C CA . SER A 1 89 ? 1.166 -13.044 -6.799 1.00 83.62 89 SER A CA 1
ATOM 742 C C . SER A 1 89 ? 0.668 -11.746 -6.157 1.00 83.62 89 SER A C 1
ATOM 744 O O . SER A 1 89 ? 0.905 -10.672 -6.720 1.00 83.62 89 SER A O 1
ATOM 746 N N . PRO A 1 90 ? -0.053 -11.818 -5.023 1.00 88.50 90 PRO A N 1
ATOM 747 C CA . PRO A 1 90 ? -0.596 -10.637 -4.361 1.00 88.50 90 PRO A CA 1
ATOM 748 C C . PRO A 1 90 ? 0.523 -9.725 -3.857 1.00 88.50 90 PRO A C 1
ATOM 750 O O . PRO A 1 90 ? 1.627 -10.173 -3.532 1.00 88.50 90 PRO A O 1
ATOM 753 N N . PHE A 1 91 ? 0.234 -8.437 -3.745 1.00 93.06 91 PHE A N 1
ATOM 754 C CA . PHE A 1 91 ? 1.163 -7.412 -3.299 1.00 93.06 91 PHE A CA 1
ATOM 755 C C . PHE A 1 91 ? 1.684 -7.672 -1.880 1.00 93.06 91 PHE A C 1
ATOM 757 O O . PHE A 1 91 ? 2.837 -7.359 -1.595 1.00 93.06 91 PHE A O 1
ATOM 764 N N . SER A 1 92 ? 0.900 -8.328 -1.023 1.00 92.69 92 SER A N 1
ATOM 765 C CA . SER A 1 92 ? 1.315 -8.776 0.315 1.00 92.69 92 SER A CA 1
ATOM 766 C C . SER A 1 92 ? 2.277 -9.965 0.336 1.00 92.69 92 SER A C 1
ATOM 768 O O . SER A 1 92 ? 2.736 -10.348 1.409 1.00 92.69 92 SER A O 1
ATOM 770 N N . SER A 1 93 ? 2.624 -10.547 -0.816 1.00 90.69 93 SER A N 1
ATOM 771 C CA . SER A 1 93 ? 3.581 -11.657 -0.871 1.00 90.69 93 SER A CA 1
ATOM 772 C C . SER A 1 93 ? 4.923 -11.257 -0.257 1.00 90.69 93 SER A C 1
ATOM 774 O O . SER A 1 93 ? 5.503 -10.240 -0.656 1.00 90.69 93 SER A O 1
ATOM 776 N N . ALA A 1 94 ? 5.418 -12.103 0.652 1.00 89.38 94 ALA A N 1
ATOM 777 C CA . ALA A 1 94 ? 6.637 -11.893 1.436 1.00 89.38 94 ALA A CA 1
ATOM 778 C C . ALA A 1 94 ? 6.601 -10.661 2.365 1.00 89.38 94 ALA A C 1
ATOM 780 O O . ALA A 1 94 ? 7.644 -10.072 2.636 1.00 89.38 94 ALA A O 1
ATOM 781 N N . CYS A 1 95 ? 5.412 -10.275 2.840 1.00 92.94 95 CYS A N 1
ATOM 782 C CA . CYS A 1 95 ? 5.240 -9.291 3.906 1.00 92.94 95 CYS A CA 1
ATOM 783 C C . CYS A 1 95 ? 4.494 -9.927 5.087 1.00 92.94 95 CYS A C 1
ATOM 785 O O . CYS A 1 95 ? 3.435 -10.517 4.894 1.00 92.94 95 CYS A O 1
ATOM 787 N N . ASP A 1 96 ? 5.006 -9.747 6.303 1.00 92.19 96 ASP A N 1
ATOM 788 C CA . ASP A 1 96 ? 4.425 -10.288 7.539 1.00 92.19 96 ASP A CA 1
ATOM 789 C C . ASP A 1 96 ? 3.607 -9.248 8.322 1.00 92.19 96 ASP A C 1
ATOM 791 O O . ASP A 1 96 ? 2.854 -9.583 9.241 1.00 92.19 96 ASP A O 1
ATOM 795 N N . ASN A 1 97 ? 3.769 -7.961 8.002 1.00 94.00 97 ASN A N 1
ATOM 796 C CA . ASN A 1 97 ? 3.136 -6.862 8.728 1.00 94.00 97 ASN A CA 1
ATOM 797 C C . ASN A 1 97 ? 2.896 -5.623 7.849 1.00 94.00 97 ASN A C 1
ATOM 799 O O . ASN A 1 97 ? 3.353 -5.521 6.709 1.00 94.00 97 ASN A O 1
ATOM 803 N N . ALA A 1 98 ? 2.166 -4.657 8.409 1.00 94.75 98 ALA A N 1
ATOM 804 C CA . ALA A 1 98 ? 1.808 -3.419 7.725 1.00 94.75 98 ALA A CA 1
ATOM 805 C C . ALA A 1 98 ? 3.021 -2.557 7.332 1.00 94.75 98 ALA A C 1
ATOM 807 O O . ALA A 1 98 ? 2.981 -1.907 6.290 1.00 94.75 98 ALA A O 1
ATOM 808 N N . ASN A 1 99 ? 4.094 -2.544 8.131 1.00 94.44 99 ASN A N 1
ATOM 809 C CA . ASN A 1 99 ? 5.273 -1.725 7.832 1.00 94.44 99 ASN A CA 1
ATOM 810 C C . ASN A 1 99 ? 6.014 -2.258 6.604 1.00 94.44 99 ASN A C 1
ATOM 812 O O . ASN A 1 99 ? 6.358 -1.480 5.722 1.00 94.44 99 ASN A O 1
ATOM 816 N N . GLU A 1 100 ? 6.163 -3.576 6.487 1.00 95.38 100 GLU A N 1
ATOM 817 C CA . GLU A 1 100 ? 6.771 -4.201 5.308 1.00 95.38 100 GLU A CA 1
ATOM 818 C C . GLU A 1 100 ? 5.971 -3.935 4.028 1.00 95.38 100 GLU A C 1
ATOM 820 O O . GLU A 1 100 ? 6.553 -3.682 2.975 1.00 95.38 100 GLU A O 1
ATOM 825 N N . LEU A 1 101 ? 4.636 -3.908 4.113 1.00 94.94 101 LEU A N 1
ATOM 826 C CA . LEU A 1 101 ? 3.787 -3.493 2.992 1.00 94.94 101 LEU A CA 1
ATOM 827 C C . LEU A 1 101 ? 4.023 -2.035 2.587 1.00 94.94 101 LEU A C 1
ATOM 829 O O . LEU A 1 101 ? 4.080 -1.727 1.394 1.00 94.94 101 LEU A O 1
ATOM 833 N N . ILE A 1 102 ? 4.140 -1.132 3.566 1.00 95.44 102 ILE A N 1
ATOM 834 C CA . ILE A 1 102 ? 4.452 0.278 3.307 1.00 95.44 102 ILE A CA 1
ATOM 835 C C . ILE A 1 102 ? 5.829 0.389 2.650 1.00 95.44 102 ILE A C 1
ATOM 837 O O . ILE A 1 102 ? 5.961 1.092 1.648 1.00 95.44 102 ILE A O 1
ATOM 841 N N . ASP A 1 103 ? 6.834 -0.318 3.160 1.00 95.50 103 ASP A N 1
ATOM 842 C CA . ASP A 1 103 ? 8.187 -0.310 2.603 1.00 95.50 103 ASP A CA 1
ATOM 843 C C . ASP A 1 103 ? 8.193 -0.845 1.171 1.00 95.50 103 ASP A C 1
ATOM 845 O O . ASP A 1 103 ? 8.734 -0.199 0.271 1.00 95.50 103 ASP A O 1
ATOM 849 N N . LYS A 1 104 ? 7.498 -1.958 0.913 1.00 96.00 104 LYS A N 1
ATOM 850 C CA . LYS A 1 104 ? 7.326 -2.503 -0.437 1.00 96.00 104 LYS A CA 1
ATOM 851 C C . LYS A 1 104 ? 6.630 -1.505 -1.362 1.00 96.00 104 LYS A C 1
ATOM 853 O O . LYS A 1 104 ? 7.073 -1.319 -2.496 1.00 96.00 104 LYS A O 1
ATOM 858 N N . TYR A 1 105 ? 5.593 -0.806 -0.895 1.00 95.81 105 TYR A N 1
ATOM 859 C CA . TYR A 1 105 ? 4.920 0.254 -1.658 1.00 95.81 105 TYR A CA 1
ATOM 860 C C . TYR A 1 105 ? 5.873 1.405 -1.984 1.00 95.81 105 TYR A C 1
ATOM 862 O O . TYR A 1 105 ? 5.944 1.852 -3.130 1.00 95.81 105 TYR A O 1
ATOM 870 N N . MET A 1 106 ? 6.643 1.866 -1.000 1.00 95.62 106 MET A N 1
ATOM 871 C CA . MET A 1 106 ? 7.586 2.969 -1.165 1.00 95.62 106 MET A CA 1
ATOM 872 C C . MET A 1 106 ? 8.733 2.608 -2.111 1.00 95.62 106 MET A C 1
ATOM 874 O O . MET A 1 106 ? 9.082 3.415 -2.974 1.00 95.62 106 MET A O 1
ATOM 878 N N . LEU A 1 107 ? 9.281 1.398 -2.002 1.00 96.31 107 LEU A N 1
ATOM 879 C CA . LEU A 1 107 ? 10.317 0.894 -2.902 1.00 96.31 107 LEU A CA 1
ATOM 880 C C . LEU A 1 107 ? 9.782 0.702 -4.326 1.00 96.31 107 LEU A C 1
ATOM 882 O O . LEU A 1 107 ? 10.450 1.107 -5.277 1.00 96.31 107 LEU A O 1
ATOM 886 N N . THR A 1 108 ? 8.547 0.211 -4.477 1.00 96.00 108 THR A N 1
ATOM 887 C CA . THR A 1 108 ? 7.873 0.124 -5.784 1.00 96.00 108 THR A CA 1
ATOM 888 C C . THR A 1 108 ? 7.731 1.506 -6.406 1.00 96.00 108 THR A C 1
ATOM 890 O O . THR A 1 108 ? 8.158 1.730 -7.535 1.00 96.00 108 THR A O 1
ATOM 893 N N 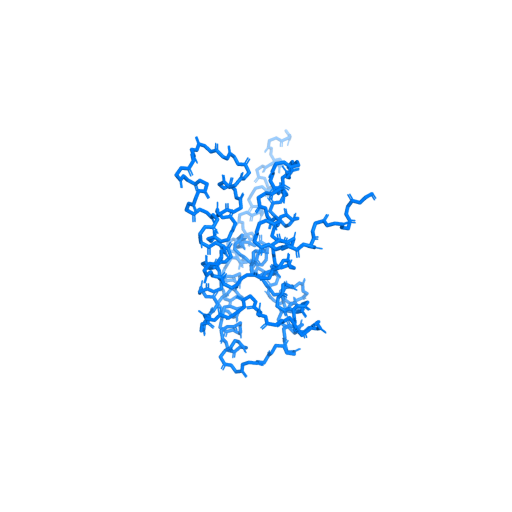. LEU A 1 109 ? 7.189 2.470 -5.659 1.00 95.62 109 LEU A N 1
ATOM 894 C CA . LEU A 1 109 ? 7.051 3.854 -6.108 1.00 95.62 109 LEU A CA 1
ATOM 895 C C . LEU A 1 109 ? 8.401 4.457 -6.516 1.00 95.62 109 LEU A C 1
ATOM 897 O O . LEU A 1 109 ? 8.498 5.163 -7.522 1.00 95.62 109 LEU A O 1
ATOM 901 N N . PHE A 1 110 ? 9.452 4.181 -5.749 1.00 94.69 110 PHE A N 1
ATOM 902 C CA . PHE A 1 110 ? 10.788 4.674 -6.044 1.00 94.69 110 PHE A CA 1
ATOM 903 C C . PHE A 1 110 ? 11.367 4.047 -7.319 1.00 94.69 110 PHE A C 1
ATOM 905 O O . PHE A 1 110 ? 11.902 4.775 -8.156 1.00 94.69 110 PHE A O 1
ATOM 912 N N . ALA A 1 111 ? 11.190 2.738 -7.518 1.00 95.19 111 ALA A N 1
ATOM 913 C CA . ALA A 1 111 ? 11.568 2.049 -8.749 1.00 95.19 111 ALA A CA 1
ATOM 914 C C . ALA A 1 111 ? 10.822 2.625 -9.965 1.00 95.19 111 ALA A C 1
ATOM 916 O O . ALA A 1 111 ? 11.448 2.983 -10.961 1.00 95.19 111 ALA A O 1
ATOM 917 N N . LEU A 1 112 ? 9.504 2.832 -9.862 1.00 95.00 112 LEU A N 1
ATOM 918 C CA . LEU A 1 112 ? 8.709 3.446 -10.932 1.00 95.00 112 LEU A CA 1
ATOM 919 C C . LEU A 1 112 ? 9.195 4.865 -11.259 1.00 95.00 112 LEU A C 1
ATOM 921 O O . LEU A 1 112 ? 9.361 5.213 -12.426 1.00 95.00 112 LEU A O 1
ATOM 925 N N . ARG A 1 113 ? 9.490 5.691 -10.249 1.00 93.94 113 ARG A N 1
ATOM 926 C CA . ARG A 1 113 ? 10.046 7.034 -10.480 1.00 93.94 113 ARG A CA 1
ATOM 927 C C . ARG A 1 113 ? 11.412 6.982 -11.162 1.00 93.94 113 ARG A C 1
ATOM 929 O O . ARG A 1 113 ? 11.656 7.785 -12.056 1.00 93.94 113 ARG A O 1
ATOM 936 N N . ARG A 1 114 ? 12.283 6.041 -10.792 1.00 93.06 114 ARG A N 1
ATOM 937 C CA . ARG A 1 114 ? 13.583 5.849 -11.459 1.00 93.06 114 ARG A CA 1
ATOM 938 C C . ARG A 1 114 ? 13.427 5.466 -12.928 1.00 93.06 114 ARG A C 1
ATOM 940 O O . ARG A 1 114 ? 14.139 6.025 -13.754 1.00 93.06 114 ARG A O 1
ATOM 947 N N . ILE A 1 115 ? 12.467 4.600 -13.259 1.00 92.69 115 ILE A N 1
ATOM 948 C CA . ILE A 1 115 ? 12.141 4.262 -14.654 1.00 92.69 115 ILE A CA 1
ATOM 949 C C . ILE A 1 115 ? 11.629 5.494 -15.406 1.00 92.69 115 ILE A C 1
ATOM 951 O O . ILE A 1 115 ? 12.038 5.731 -16.537 1.00 92.69 115 ILE A O 1
ATOM 955 N N . LEU A 1 116 ? 10.754 6.294 -14.784 1.00 92.25 116 LEU A N 1
ATOM 956 C CA . LEU A 1 116 ? 10.195 7.489 -15.420 1.00 92.25 116 LEU A CA 1
ATOM 957 C C . LEU A 1 116 ? 11.266 8.543 -15.720 1.00 92.25 116 LEU A C 1
ATOM 959 O O . LEU A 1 116 ? 11.283 9.104 -16.812 1.00 92.25 116 LEU A O 1
ATOM 963 N N . PHE A 1 117 ? 12.114 8.849 -14.739 1.00 88.69 117 PHE A N 1
ATOM 964 C CA . PHE A 1 117 ? 13.111 9.907 -14.883 1.00 88.69 117 PHE A CA 1
ATOM 965 C C . PHE A 1 117 ? 14.354 9.460 -15.643 1.00 88.69 117 PHE A C 1
ATOM 967 O O . PHE A 1 117 ? 15.006 10.303 -16.250 1.00 88.69 117 PHE A O 1
ATOM 974 N N . HIS A 1 118 ? 14.684 8.167 -15.584 1.00 87.00 118 HIS A N 1
ATOM 975 C CA . HIS A 1 118 ? 15.832 7.559 -16.245 1.00 87.00 118 HIS A CA 1
ATOM 976 C C . HIS A 1 118 ? 17.111 8.416 -16.128 1.00 87.00 118 HIS A C 1
ATOM 978 O O . HIS A 1 118 ? 17.710 8.822 -17.120 1.00 87.00 118 HIS A O 1
ATOM 984 N N . PHE A 1 119 ? 17.528 8.720 -14.893 1.00 78.69 119 PHE A N 1
ATOM 985 C CA . PHE A 1 119 ? 18.691 9.586 -14.652 1.00 78.69 119 PHE A CA 1
ATOM 986 C C . PHE A 1 119 ? 20.013 8.968 -15.132 1.00 78.69 119 PHE A C 1
ATOM 988 O O . PHE A 1 119 ? 20.882 9.689 -15.616 1.00 78.69 119 PHE A O 1
ATOM 995 N N . THR A 1 120 ? 20.170 7.649 -14.977 1.00 90.06 120 THR A N 1
ATOM 996 C CA . THR A 1 120 ? 21.314 6.859 -15.458 1.00 90.06 120 THR A CA 1
ATOM 997 C C . THR A 1 120 ? 20.868 5.436 -15.802 1.00 90.06 120 THR A C 1
ATOM 999 O O . THR A 1 120 ? 19.897 4.936 -15.227 1.00 90.06 120 THR A O 1
ATOM 1002 N N . GLU A 1 121 ? 21.613 4.762 -16.681 1.00 91.12 121 GLU A N 1
ATOM 1003 C CA . GLU A 1 121 ? 21.373 3.353 -17.046 1.00 91.12 121 GLU A CA 1
ATOM 1004 C C . GLU A 1 121 ? 21.497 2.406 -15.839 1.00 91.12 121 GLU A C 1
ATOM 1006 O O . GLU A 1 121 ? 20.723 1.461 -15.698 1.00 91.12 121 GLU A O 1
ATOM 1011 N N . GLU A 1 122 ? 22.427 2.683 -14.919 1.00 91.81 122 GLU A N 1
ATOM 1012 C CA . GLU A 1 122 ? 22.579 1.929 -13.666 1.00 91.81 122 GLU A CA 1
ATOM 1013 C C . GLU A 1 122 ? 21.325 2.064 -12.789 1.00 91.81 122 GLU A C 1
ATOM 1015 O O . GLU A 1 122 ? 20.747 1.069 -12.360 1.00 91.81 122 GLU A O 1
ATOM 1020 N N . SER A 1 123 ? 20.828 3.294 -12.606 1.00 90.12 123 SER A N 1
ATOM 1021 C CA . SER A 1 123 ? 19.632 3.549 -11.799 1.00 90.12 123 SER A CA 1
ATOM 1022 C C . SER A 1 123 ? 18.377 2.900 -12.387 1.00 90.12 123 SER A C 1
ATOM 1024 O O . SER A 1 123 ? 17.525 2.420 -11.631 1.00 90.12 123 SER A O 1
ATOM 1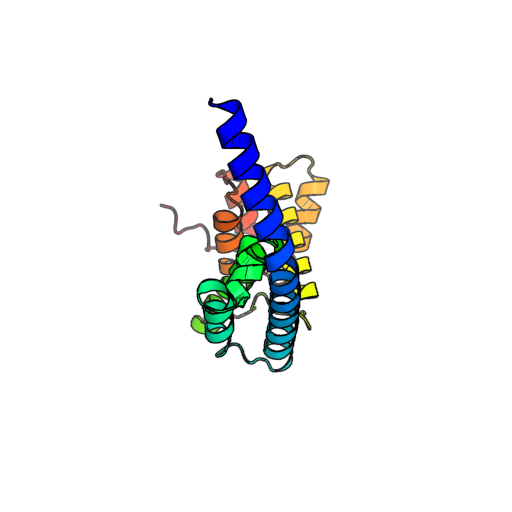026 N N . LEU A 1 124 ? 18.265 2.886 -13.719 1.00 91.88 124 LEU A N 1
ATOM 1027 C CA . LEU A 1 124 ? 17.206 2.186 -14.438 1.00 91.88 124 LEU A CA 1
ATOM 1028 C C . LEU A 1 124 ? 17.317 0.670 -14.238 1.00 91.88 124 LEU A C 1
ATOM 1030 O O . LEU A 1 124 ? 16.329 0.028 -13.884 1.00 91.88 124 LEU A O 1
ATOM 1034 N N . THR A 1 125 ? 18.510 0.107 -14.426 1.00 92.31 125 THR A N 1
ATOM 1035 C CA . THR A 1 125 ? 18.762 -1.335 -14.297 1.00 92.31 125 THR A CA 1
ATOM 1036 C C . THR A 1 125 ? 18.422 -1.836 -12.894 1.00 92.31 125 THR A C 1
ATOM 1038 O O . THR A 1 125 ? 17.725 -2.844 -12.755 1.00 92.31 125 THR A O 1
ATOM 1041 N N . ASP A 1 126 ? 18.815 -1.097 -11.855 1.00 92.12 126 ASP A N 1
ATOM 1042 C CA . ASP A 1 126 ? 18.461 -1.401 -10.466 1.00 92.12 126 ASP A CA 1
ATOM 1043 C C . ASP A 1 126 ? 16.944 -1.414 -10.247 1.00 92.12 126 ASP A C 1
ATOM 1045 O O . ASP A 1 126 ? 16.407 -2.303 -9.585 1.00 92.12 126 ASP A O 1
ATOM 1049 N N . ALA A 1 127 ? 16.234 -0.426 -10.800 1.00 93.62 127 ALA A N 1
ATOM 1050 C CA . ALA A 1 127 ? 14.788 -0.311 -10.652 1.00 93.62 127 ALA A CA 1
ATOM 1051 C C . ALA A 1 127 ? 14.042 -1.462 -11.344 1.00 93.62 127 ALA A C 1
ATOM 1053 O O . ALA A 1 127 ? 13.109 -2.026 -10.768 1.00 93.62 127 ALA A O 1
ATOM 1054 N N . LEU A 1 128 ? 14.471 -1.834 -12.553 1.00 92.75 128 LEU A N 1
ATOM 1055 C CA . LEU A 1 128 ? 13.911 -2.970 -13.286 1.00 92.75 128 LEU A CA 1
ATOM 1056 C C . LEU A 1 128 ? 14.172 -4.288 -12.555 1.00 92.75 128 LEU A C 1
ATOM 1058 O O . LEU A 1 128 ? 13.245 -5.073 -12.366 1.00 92.75 128 LEU A O 1
ATOM 1062 N N . THR A 1 129 ? 15.403 -4.491 -12.081 1.00 93.06 129 THR A N 1
ATOM 1063 C CA . THR A 1 129 ? 15.785 -5.682 -11.310 1.00 93.06 129 THR A CA 1
ATOM 1064 C C . THR A 1 129 ? 14.949 -5.795 -10.038 1.00 93.06 129 THR A C 1
ATOM 1066 O O . THR A 1 129 ? 14.414 -6.860 -9.735 1.00 93.06 129 THR A O 1
ATOM 1069 N N . TRP A 1 130 ? 14.762 -4.687 -9.313 1.00 94.00 130 TRP A N 1
ATOM 1070 C CA . TRP A 1 130 ? 13.944 -4.681 -8.104 1.00 94.00 130 TRP A CA 1
ATOM 1071 C C . TRP A 1 130 ? 12.499 -5.113 -8.388 1.00 94.00 130 TRP A C 1
ATOM 1073 O O . TRP A 1 130 ? 11.985 -5.980 -7.681 1.00 94.00 130 TRP A O 1
ATOM 1083 N N . LEU A 1 131 ? 11.865 -4.568 -9.434 1.00 92.06 131 LEU A N 1
ATOM 1084 C CA . LEU A 1 131 ? 10.490 -4.924 -9.811 1.00 92.06 131 LEU A CA 1
ATOM 1085 C C . LEU A 1 131 ? 10.357 -6.381 -10.279 1.00 92.06 131 LEU A C 1
ATOM 1087 O O . LEU A 1 131 ? 9.333 -7.004 -10.017 1.00 92.06 131 LEU A O 1
ATOM 1091 N N . GLN A 1 132 ? 11.376 -6.934 -10.940 1.00 90.19 132 GLN A N 1
ATOM 1092 C CA . GLN A 1 132 ? 11.392 -8.342 -11.350 1.00 90.19 132 GLN A CA 1
ATOM 1093 C C . GLN A 1 132 ? 11.532 -9.298 -10.161 1.00 90.19 132 GLN A C 1
ATOM 1095 O O . GLN A 1 132 ? 10.929 -10.370 -10.155 1.00 90.19 132 GLN A O 1
ATOM 1100 N N . CYS A 1 133 ? 12.327 -8.927 -9.154 1.00 89.88 133 CYS A N 1
ATOM 1101 C CA . CYS A 1 133 ? 12.598 -9.786 -8.003 1.00 89.88 133 CYS A CA 1
ATOM 1102 C C . CYS A 1 133 ? 11.532 -9.700 -6.902 1.00 89.88 133 CYS A C 1
ATOM 1104 O O . CYS A 1 133 ? 11.361 -10.656 -6.149 1.00 89.88 133 CYS A O 1
ATOM 1106 N N . ASN A 1 134 ? 10.824 -8.576 -6.779 1.00 86.31 134 ASN A N 1
ATOM 1107 C CA . ASN A 1 134 ? 9.900 -8.329 -5.674 1.00 86.31 134 ASN A CA 1
ATOM 1108 C C . ASN A 1 134 ? 8.461 -8.374 -6.174 1.00 86.31 134 ASN A C 1
ATOM 1110 O O . ASN A 1 134 ? 7.867 -7.324 -6.353 1.00 86.31 134 ASN A O 1
ATOM 1114 N N . ALA A 1 135 ? 7.926 -9.582 -6.384 1.00 78.44 135 ALA A N 1
ATOM 1115 C CA . ALA A 1 135 ? 6.518 -9.905 -6.660 1.00 78.44 135 ALA A CA 1
ATOM 1116 C C . ALA A 1 135 ? 5.525 -8.734 -6.453 1.00 78.44 135 ALA A C 1
ATOM 1118 O O . ALA A 1 135 ? 4.941 -8.569 -5.376 1.00 78.44 135 ALA A O 1
ATOM 1119 N N . VAL A 1 136 ? 5.352 -7.911 -7.491 1.00 90.06 136 VAL A N 1
ATOM 1120 C CA . VAL A 1 136 ? 4.393 -6.803 -7.559 1.00 90.06 136 VAL A CA 1
ATOM 1121 C C . VAL A 1 136 ? 3.486 -7.093 -8.746 1.00 90.06 136 VAL A C 1
ATOM 1123 O O . VAL A 1 136 ? 3.968 -7.371 -9.839 1.00 90.06 136 VAL A O 1
ATOM 1126 N N . SER A 1 137 ? 2.170 -7.063 -8.555 1.00 89.56 137 SER A N 1
ATOM 1127 C CA . SER A 1 137 ? 1.246 -7.264 -9.668 1.00 89.56 137 SER A CA 1
ATOM 1128 C C . SER A 1 137 ? 1.163 -6.013 -10.552 1.00 89.56 137 SER A C 1
ATOM 1130 O O . SER A 1 137 ? 1.343 -4.881 -10.094 1.00 89.56 137 SER A O 1
ATOM 1132 N N . TYR A 1 138 ? 0.803 -6.186 -11.826 1.00 89.56 138 TYR A N 1
ATOM 1133 C CA . TYR A 1 138 ? 0.536 -5.041 -12.700 1.00 89.56 138 TYR A CA 1
ATOM 1134 C C . TYR A 1 138 ? -0.619 -4.164 -12.177 1.00 89.56 138 TYR A C 1
ATOM 1136 O O . TYR A 1 138 ? -0.589 -2.946 -12.338 1.00 89.56 138 TYR A O 1
ATOM 1144 N N . ILE A 1 139 ? -1.600 -4.762 -11.489 1.00 90.38 139 ILE A N 1
ATOM 1145 C CA . ILE A 1 139 ? -2.702 -4.045 -10.829 1.00 90.38 139 ILE A CA 1
ATOM 1146 C C . ILE A 1 139 ? -2.144 -3.074 -9.782 1.00 90.38 139 ILE A C 1
ATOM 1148 O O . ILE A 1 139 ? -2.483 -1.889 -9.801 1.00 90.38 139 ILE A O 1
ATOM 1152 N N . ALA A 1 140 ? -1.243 -3.550 -8.917 1.00 93.88 140 ALA A N 1
ATOM 1153 C CA . ALA A 1 140 ? -0.577 -2.715 -7.925 1.00 93.88 140 ALA A CA 1
ATOM 1154 C C . ALA A 1 140 ? 0.195 -1.564 -8.588 1.00 93.88 140 ALA A C 1
ATOM 1156 O O . ALA A 1 140 ? 0.063 -0.414 -8.168 1.00 93.88 140 ALA A O 1
ATOM 1157 N N . VAL A 1 141 ? 0.932 -1.842 -9.672 1.00 93.38 141 VAL A N 1
ATOM 1158 C CA . VAL A 1 141 ? 1.652 -0.814 -10.443 1.00 93.38 141 VAL A CA 1
ATOM 1159 C C . VAL A 1 141 ? 0.702 0.261 -10.975 1.00 93.38 141 VAL A C 1
ATOM 1161 O O . VAL A 1 141 ? 0.979 1.447 -10.801 1.00 93.38 141 VAL A O 1
ATOM 1164 N N . GLN A 1 142 ? -0.428 -0.118 -11.580 1.00 91.38 142 GLN A N 1
ATOM 1165 C CA . GLN A 1 142 ? -1.397 0.847 -12.112 1.00 91.38 142 GLN A CA 1
ATOM 1166 C C . GLN A 1 142 ? -2.015 1.717 -11.014 1.00 91.38 142 GLN A C 1
ATOM 1168 O O . GLN A 1 142 ? -2.100 2.937 -11.169 1.00 91.38 142 GLN A O 1
ATOM 1173 N N . ILE A 1 143 ? -2.386 1.117 -9.881 1.00 93.31 143 ILE A N 1
ATOM 1174 C CA . ILE A 1 143 ? -2.942 1.856 -8.741 1.00 93.31 143 ILE A CA 1
ATOM 1175 C C . ILE A 1 143 ? -1.901 2.821 -8.159 1.00 93.31 143 ILE A C 1
ATOM 1177 O O . ILE A 1 143 ? -2.239 3.964 -7.850 1.00 93.31 143 ILE A O 1
ATOM 1181 N N . ILE A 1 144 ? -0.631 2.414 -8.061 1.00 95.00 144 ILE A N 1
ATOM 1182 C CA . ILE A 1 144 ? 0.461 3.287 -7.602 1.00 95.00 144 ILE A CA 1
ATOM 1183 C C . ILE A 1 144 ? 0.672 4.455 -8.574 1.00 95.00 144 ILE A C 1
ATOM 1185 O O . ILE A 1 144 ? 0.765 5.600 -8.130 1.00 95.00 144 ILE A O 1
ATOM 1189 N N . ILE A 1 145 ? 0.711 4.201 -9.887 1.00 93.00 145 ILE A N 1
ATOM 1190 C CA . ILE A 1 145 ? 0.869 5.245 -10.916 1.00 93.00 145 ILE A CA 1
ATOM 1191 C C . ILE A 1 145 ? -0.234 6.298 -10.787 1.00 93.00 145 ILE A C 1
ATOM 1193 O O . ILE A 1 145 ? 0.064 7.492 -10.705 1.00 93.00 145 ILE A O 1
ATOM 1197 N N . GLN A 1 146 ? -1.495 5.860 -10.722 1.00 90.69 146 GLN A N 1
ATOM 1198 C CA . GLN A 1 146 ? -2.646 6.755 -10.604 1.00 90.69 146 GLN A CA 1
ATOM 1199 C C . GLN A 1 146 ? -2.662 7.484 -9.253 1.00 90.69 146 GLN A C 1
ATOM 1201 O O . GLN A 1 146 ? -2.829 8.704 -9.201 1.00 90.69 146 GLN A O 1
ATOM 1206 N N . GLY A 1 147 ? -2.441 6.756 -8.156 1.00 89.50 147 GLY A N 1
ATOM 1207 C CA . GLY A 1 147 ? -2.487 7.291 -6.797 1.00 89.50 147 GLY A CA 1
ATOM 1208 C C . GLY A 1 147 ? -1.385 8.307 -6.498 1.00 89.50 147 GLY A C 1
ATOM 1209 O O . GLY A 1 147 ? -1.626 9.286 -5.791 1.00 89.50 147 GLY A O 1
ATOM 1210 N N . GLU A 1 148 ? -0.191 8.115 -7.059 1.00 91.81 148 GLU A N 1
ATOM 1211 C CA . GLU A 1 148 ? 0.972 8.995 -6.869 1.00 91.81 148 GLU A CA 1
ATOM 1212 C C . GLU A 1 148 ? 1.141 10.016 -8.002 1.00 91.81 148 GLU A C 1
ATOM 1214 O O . GLU A 1 148 ? 2.136 10.745 -8.026 1.00 91.81 148 GLU A O 1
ATOM 1219 N N . ARG A 1 149 ? 0.162 10.091 -8.919 1.00 89.81 149 ARG A N 1
ATOM 1220 C CA . ARG A 1 149 ? 0.116 11.038 -10.046 1.00 89.81 149 ARG A CA 1
ATOM 1221 C C . ARG A 1 149 ? 1.383 11.000 -10.900 1.00 89.81 149 ARG A C 1
ATOM 1223 O O . ARG A 1 149 ? 1.891 12.034 -11.334 1.00 89.81 149 ARG A O 1
ATOM 1230 N N . ILE A 1 150 ? 1.905 9.799 -11.126 1.00 90.25 150 ILE A N 1
ATOM 1231 C CA . ILE A 1 150 ? 2.993 9.579 -12.075 1.00 90.25 150 ILE A CA 1
ATOM 1232 C C . ILE A 1 150 ? 2.422 9.843 -13.474 1.00 90.25 150 ILE A C 1
ATOM 1234 O O . ILE A 1 150 ? 1.354 9.334 -13.804 1.00 90.25 150 ILE A O 1
ATOM 1238 N N . ILE A 1 151 ? 3.114 10.646 -14.286 1.00 89.62 151 ILE A N 1
ATOM 1239 C CA . ILE A 1 151 ? 2.722 10.948 -15.672 1.00 89.62 151 ILE A CA 1
ATOM 1240 C C . ILE A 1 151 ? 3.629 10.122 -16.595 1.00 89.62 151 ILE A C 1
ATOM 1242 O O . ILE A 1 151 ? 4.724 10.581 -16.930 1.00 89.62 151 ILE A O 1
ATOM 1246 N N . PRO A 1 152 ? 3.246 8.880 -16.947 1.00 87.69 152 PRO A N 1
ATOM 1247 C CA . PRO A 1 152 ? 4.077 8.012 -17.767 1.00 87.69 152 PRO A CA 1
ATOM 1248 C C . PRO A 1 152 ? 4.096 8.472 -19.227 1.00 87.69 152 PRO A C 1
ATOM 1250 O O . PRO A 1 152 ? 3.109 8.986 -19.752 1.00 87.69 152 PRO A O 1
ATOM 1253 N N . ASN A 1 153 ? 5.221 8.240 -19.899 1.00 87.56 153 ASN A N 1
ATOM 1254 C CA . ASN A 1 153 ? 5.353 8.373 -21.347 1.00 87.56 153 ASN A CA 1
ATOM 1255 C C . ASN A 1 153 ? 5.456 6.981 -22.003 1.00 87.56 153 ASN A C 1
ATOM 1257 O O . ASN A 1 153 ? 5.484 5.951 -21.328 1.00 87.56 153 ASN A O 1
ATOM 1261 N N . GLN A 1 154 ? 5.531 6.934 -23.334 1.00 88.44 154 GLN A N 1
ATOM 1262 C CA . GLN A 1 154 ? 5.629 5.666 -24.064 1.00 88.44 154 GLN A CA 1
ATOM 1263 C C . GLN A 1 154 ? 6.882 4.857 -23.681 1.00 88.44 154 GLN A C 1
ATOM 1265 O O . GLN A 1 154 ? 6.820 3.633 -23.582 1.00 88.44 154 GLN A O 1
ATOM 1270 N N . GLN A 1 155 ? 8.003 5.530 -23.408 1.00 88.94 155 GLN A N 1
ATOM 1271 C CA . GLN A 1 155 ? 9.241 4.877 -22.982 1.00 88.94 155 GLN A CA 1
ATOM 1272 C C . GLN A 1 155 ? 9.070 4.172 -21.627 1.00 88.94 155 GLN A C 1
ATOM 1274 O O . GLN A 1 155 ? 9.466 3.018 -21.481 1.00 88.94 155 GLN A O 1
ATOM 1279 N N . PHE A 1 156 ? 8.405 4.807 -20.663 1.00 90.62 156 PHE A N 1
ATOM 1280 C CA . PHE A 1 156 ? 8.080 4.199 -19.374 1.00 90.62 156 PHE A CA 1
ATOM 1281 C C . PHE A 1 156 ? 7.278 2.900 -19.542 1.00 90.62 156 PHE A C 1
ATOM 1283 O O . PHE A 1 156 ? 7.629 1.874 -18.958 1.00 90.62 156 PHE A O 1
ATOM 1290 N N . TYR A 1 157 ? 6.245 2.907 -20.391 1.00 90.19 157 TYR A N 1
ATOM 1291 C CA . TYR A 1 157 ? 5.464 1.697 -20.661 1.00 90.19 157 TYR A CA 1
ATOM 1292 C C . TYR A 1 157 ? 6.264 0.623 -21.398 1.00 90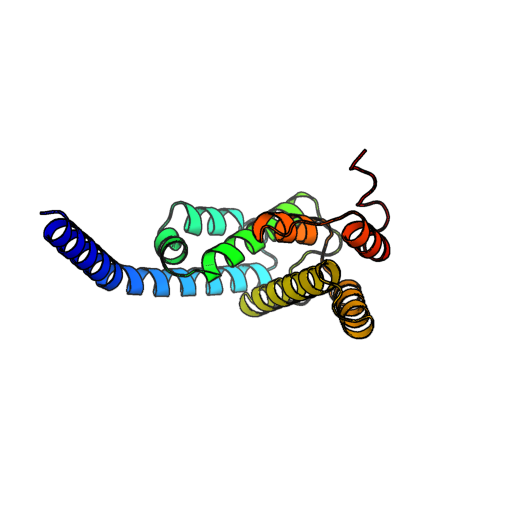.19 157 TYR A C 1
ATOM 1294 O O . TYR A 1 157 ? 6.081 -0.557 -21.109 1.00 90.19 157 TYR A O 1
ATOM 1302 N N . SER A 1 158 ? 7.185 1.007 -22.288 1.00 89.69 158 SER A N 1
ATOM 1303 C CA . SER A 1 158 ? 8.066 0.040 -22.952 1.00 89.69 158 SER A CA 1
ATOM 1304 C C . SER A 1 158 ? 8.926 -0.733 -21.948 1.00 89.69 158 SER A C 1
ATOM 1306 O O . SER A 1 158 ? 9.051 -1.948 -22.071 1.00 89.69 158 SER A O 1
ATOM 1308 N N . TYR A 1 159 ? 9.420 -0.067 -20.897 1.00 90.31 159 TYR A N 1
ATOM 1309 C CA . TYR A 1 159 ? 10.156 -0.718 -19.814 1.00 90.31 159 TYR A CA 1
ATOM 1310 C C . TYR A 1 159 ? 9.260 -1.580 -18.924 1.00 90.31 159 TYR A C 1
ATOM 1312 O O . TYR A 1 159 ? 9.643 -2.693 -18.571 1.00 90.31 159 TYR A O 1
ATOM 1320 N N . LEU A 1 160 ? 8.050 -1.117 -18.591 1.00 89.69 160 LEU A N 1
ATOM 1321 C CA . LEU A 1 160 ? 7.107 -1.945 -17.835 1.00 89.69 160 LEU A CA 1
ATOM 1322 C C . LEU A 1 160 ? 6.700 -3.209 -18.598 1.00 89.69 160 LEU A C 1
ATOM 1324 O O . LEU A 1 160 ? 6.536 -4.248 -17.967 1.00 89.69 160 LEU A O 1
ATOM 1328 N N . ASN A 1 161 ? 6.586 -3.158 -19.928 1.00 88.94 161 ASN A N 1
ATOM 1329 C CA . ASN A 1 161 ? 6.235 -4.321 -20.748 1.00 88.94 161 ASN A CA 1
ATOM 1330 C C . ASN A 1 161 ? 7.329 -5.408 -20.755 1.00 88.94 161 ASN A C 1
ATOM 1332 O O . ASN A 1 161 ? 7.033 -6.568 -21.019 1.00 88.94 161 ASN A O 1
ATOM 1336 N N . ILE A 1 162 ? 8.580 -5.062 -20.420 1.00 87.75 162 ILE A N 1
ATOM 1337 C CA . ILE A 1 162 ? 9.658 -6.046 -20.207 1.00 87.75 162 ILE A CA 1
ATOM 1338 C C . ILE A 1 162 ? 9.359 -6.912 -18.973 1.00 87.75 162 ILE A C 1
ATOM 1340 O O . ILE A 1 162 ? 9.707 -8.089 -18.941 1.00 87.75 162 ILE A O 1
ATOM 1344 N N . ILE A 1 163 ? 8.720 -6.330 -17.955 1.00 86.62 163 ILE A N 1
ATOM 1345 C CA . ILE A 1 163 ? 8.417 -6.988 -16.675 1.00 86.62 163 ILE A CA 1
ATOM 1346 C C . ILE A 1 163 ? 7.025 -7.632 -16.712 1.00 86.62 163 ILE A C 1
ATOM 1348 O O . ILE A 1 163 ? 6.837 -8.741 -16.219 1.00 86.62 163 ILE A O 1
ATOM 1352 N N . TYR A 1 164 ? 6.058 -6.945 -17.320 1.00 85.88 164 TYR A N 1
ATOM 1353 C CA . TYR A 1 164 ? 4.647 -7.323 -17.386 1.00 85.88 164 TYR A CA 1
ATOM 1354 C C . TYR A 1 164 ? 4.195 -7.469 -18.849 1.00 85.88 164 TYR A C 1
ATOM 1356 O O . TYR A 1 164 ? 3.441 -6.624 -19.345 1.00 85.88 164 TYR A O 1
ATOM 1364 N N . PRO A 1 165 ? 4.667 -8.504 -19.568 1.00 79.25 165 PRO A N 1
ATOM 1365 C CA . PRO A 1 165 ? 4.364 -8.672 -20.984 1.00 79.25 165 PRO A CA 1
ATOM 1366 C C . PRO A 1 165 ? 2.857 -8.829 -21.221 1.00 79.25 165 PRO A C 1
ATOM 1368 O O . PRO A 1 165 ? 2.188 -9.611 -20.545 1.00 79.25 165 PRO A O 1
ATOM 1371 N N . GLY A 1 166 ? 2.323 -8.077 -22.187 1.00 69.50 166 GLY A N 1
ATOM 1372 C CA . GLY A 1 166 ? 0.911 -8.130 -22.592 1.00 69.50 166 GLY A CA 1
ATOM 1373 C C . GLY A 1 166 ? -0.044 -7.307 -21.720 1.00 69.50 166 GLY A C 1
ATOM 1374 O O . GLY A 1 166 ? -1.232 -7.219 -22.018 1.00 69.50 166 GLY A O 1
ATOM 1375 N N . ALA A 1 167 ? 0.453 -6.662 -20.660 1.00 65.19 167 ALA A N 1
ATOM 1376 C CA . ALA A 1 167 ? -0.364 -5.804 -19.802 1.00 65.19 167 ALA A CA 1
ATOM 1377 C C . ALA A 1 167 ? -0.570 -4.387 -20.380 1.00 65.19 167 ALA A C 1
ATOM 1379 O O . ALA A 1 167 ? -1.519 -3.699 -20.007 1.00 65.19 167 ALA A O 1
ATOM 1380 N N . ALA A 1 168 ? 0.302 -3.950 -21.299 1.00 54.09 168 ALA A N 1
ATOM 1381 C CA . ALA A 1 168 ? 0.265 -2.626 -21.929 1.00 54.09 168 ALA A CA 1
ATOM 1382 C C . ALA A 1 168 ? -0.517 -2.575 -23.261 1.00 54.09 168 ALA A C 1
ATOM 1384 O O . ALA A 1 168 ? -0.835 -1.484 -23.732 1.00 54.09 168 ALA A O 1
ATOM 1385 N N . ASP A 1 169 ? -0.878 -3.723 -23.842 1.00 51.44 169 ASP A N 1
ATOM 1386 C CA . ASP A 1 169 ? -1.516 -3.809 -25.170 1.00 51.44 169 ASP A CA 1
ATOM 1387 C C . ASP A 1 169 ? -2.984 -3.323 -25.187 1.00 51.44 169 ASP A C 1
ATOM 1389 O O . ASP A 1 169 ? -3.604 -3.212 -26.242 1.00 51.44 169 ASP A O 1
ATOM 1393 N N . GLY A 1 170 ? -3.551 -2.992 -24.020 1.00 46.34 170 GLY A N 1
ATOM 1394 C CA . GLY A 1 170 ? -4.914 -2.467 -23.863 1.00 46.34 170 GLY A CA 1
ATOM 1395 C C . GLY A 1 170 ? -5.067 -0.951 -24.041 1.00 46.34 170 GLY A C 1
ATOM 1396 O O . GLY A 1 170 ? -6.164 -0.437 -23.835 1.00 46.34 170 GLY A O 1
ATOM 1397 N N . GLN A 1 171 ? -4.002 -0.223 -24.389 1.00 42.09 171 GLN A N 1
ATOM 1398 C CA . GLN A 1 171 ? -4.054 1.214 -24.693 1.00 42.09 171 GLN A CA 1
ATOM 1399 C C . GLN A 1 171 ? -3.912 1.431 -26.209 1.00 42.09 171 GLN A C 1
ATOM 1401 O O . GLN A 1 171 ? -2.881 1.908 -26.681 1.00 42.09 171 GLN A O 1
ATOM 1406 N N . SER A 1 172 ? -4.930 1.008 -26.968 1.00 33.75 172 SER A N 1
ATOM 1407 C CA . SER A 1 172 ? -5.102 1.327 -28.399 1.00 33.75 172 SER A CA 1
ATOM 1408 C C . SER A 1 172 ? -6.141 2.425 -28.580 1.00 33.75 172 SER A C 1
ATOM 1410 O O . SER A 1 172 ? -7.216 2.293 -27.953 1.00 33.75 172 SER A O 1
#